Protein AF-A0A455U109-F1 (afdb_monomer)

Mean predicted aligned error: 9.56 Å

Foldseek 3Di:
DFLCLLCCCVVPVDPCPPPVNVVVVVVQCVQQDDPNFGFGDHPDDDPPPPPPPVGGDPVSSVSVVPD

pLDDT: mean 72.74, std 18.94, range [41.75, 95.44]

Structure (mmCIF, N/CA/C/O backbone):
data_AF-A0A455U109-F1
#
_entry.id   AF-A0A455U109-F1
#
loop_
_atom_site.group_PDB
_atom_site.id
_atom_site.type_symbol
_atom_site.label_atom_id
_atom_site.label_alt_id
_atom_site.label_comp_id
_atom_site.label_asym_id
_atom_site.label_entity_id
_atom_site.label_seq_id
_atom_site.pdbx_PDB_ins_code
_atom_site.Cartn_x
_atom_site.Cartn_y
_atom_site.Cartn_z
_atom_site.occupancy
_atom_site.B_iso_or_equiv
_atom_site.auth_seq_id
_atom_site.auth_comp_id
_atom_site.auth_asym_id
_atom_site.auth_atom_id
_atom_site.pdbx_PDB_model_num
ATOM 1 N N . MET A 1 1 ? 8.182 6.285 -2.792 1.00 76.25 1 MET A N 1
ATOM 2 C CA . MET A 1 1 ? 6.911 5.665 -2.368 1.00 76.25 1 MET A CA 1
ATOM 3 C C . MET A 1 1 ? 7.090 4.161 -2.398 1.00 76.25 1 MET A C 1
ATOM 5 O O . MET A 1 1 ? 7.687 3.694 -3.363 1.00 76.25 1 MET A O 1
ATOM 9 N N . ASP A 1 2 ? 6.661 3.452 -1.350 1.00 83.56 2 ASP A N 1
ATOM 10 C CA . ASP A 1 2 ? 6.894 2.010 -1.181 1.00 83.56 2 ASP A CA 1
ATOM 11 C C . ASP A 1 2 ? 5.570 1.279 -0.876 1.00 83.56 2 ASP A C 1
ATOM 13 O O . ASP A 1 2 ? 4.775 1.756 -0.064 1.00 83.56 2 ASP A O 1
ATOM 17 N N . ALA A 1 3 ? 5.326 0.136 -1.521 1.00 86.94 3 ALA A N 1
ATOM 18 C CA . ALA A 1 3 ? 4.109 -0.661 -1.347 1.00 86.94 3 ALA A CA 1
ATOM 19 C C . ALA A 1 3 ? 4.040 -1.423 -0.008 1.00 86.94 3 ALA A C 1
ATOM 21 O O . ALA A 1 3 ? 2.971 -1.901 0.371 1.00 86.94 3 ALA A O 1
ATOM 22 N N . SER A 1 4 ? 5.134 -1.497 0.759 1.00 86.00 4 SER A N 1
ATOM 23 C CA . SER A 1 4 ? 5.144 -2.039 2.131 1.00 86.00 4 SER A CA 1
ATOM 24 C C . SER A 1 4 ? 4.208 -1.290 3.080 1.00 86.00 4 SER A C 1
ATOM 26 O O . SER A 1 4 ? 3.794 -1.855 4.090 1.00 86.00 4 SER A O 1
ATOM 28 N N . LEU A 1 5 ? 3.796 -0.064 2.739 1.00 89.44 5 LEU A N 1
ATOM 29 C CA . LEU A 1 5 ? 2.779 0.677 3.485 1.00 89.44 5 LEU A CA 1
ATOM 30 C C . LEU A 1 5 ? 1.418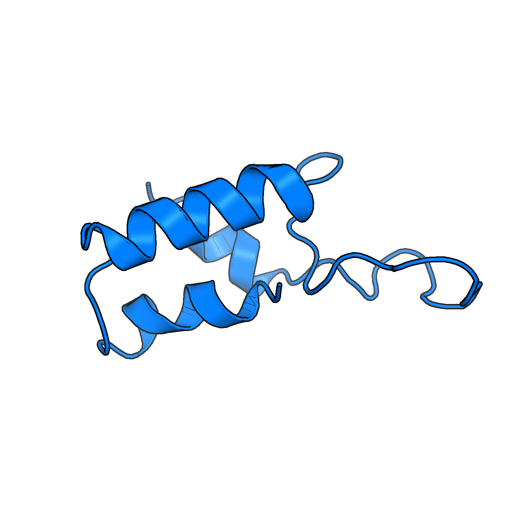 -0.043 3.515 1.00 89.44 5 LEU A C 1
ATOM 32 O O . LEU A 1 5 ? 0.635 0.186 4.430 1.00 89.44 5 LEU A O 1
ATOM 36 N N . LEU A 1 6 ? 1.153 -0.978 2.597 1.00 88.88 6 LEU A N 1
ATOM 37 C CA . LEU A 1 6 ? -0.038 -1.837 2.645 1.00 88.88 6 LEU A CA 1
ATOM 38 C C . LEU A 1 6 ? -0.035 -2.818 3.835 1.00 88.88 6 LEU A C 1
ATOM 40 O O . LEU A 1 6 ? -1.075 -3.390 4.155 1.00 88.88 6 LEU A O 1
ATOM 44 N N . LEU A 1 7 ? 1.097 -2.989 4.532 1.00 89.75 7 LEU A N 1
ATOM 45 C CA . LEU A 1 7 ? 1.181 -3.790 5.760 1.00 89.75 7 LEU A CA 1
ATOM 46 C C . LEU A 1 7 ? 0.646 -3.049 6.993 1.00 89.75 7 LEU A C 1
ATOM 48 O O . LEU A 1 7 ? 0.304 -3.692 7.981 1.00 89.75 7 LEU A O 1
ATOM 52 N N . ILE A 1 8 ? 0.540 -1.717 6.945 1.00 90.69 8 ILE A N 1
ATOM 53 C CA . ILE A 1 8 ? 0.055 -0.872 8.049 1.00 90.69 8 ILE A CA 1
ATOM 54 C C . ILE A 1 8 ? -1.300 -1.348 8.613 1.00 90.69 8 ILE A C 1
ATOM 56 O O . ILE A 1 8 ? -1.397 -1.516 9.834 1.00 90.69 8 ILE A O 1
ATOM 60 N N . PRO A 1 9 ? -2.332 -1.613 7.785 1.00 89.94 9 PRO A N 1
ATOM 61 C CA . PRO A 1 9 ? -3.593 -2.155 8.284 1.00 89.94 9 PRO A CA 1
ATOM 62 C C . PRO A 1 9 ? -3.499 -3.612 8.732 1.00 89.94 9 PRO A C 1
ATOM 64 O O . PRO A 1 9 ? -4.211 -4.002 9.653 1.00 89.94 9 PRO 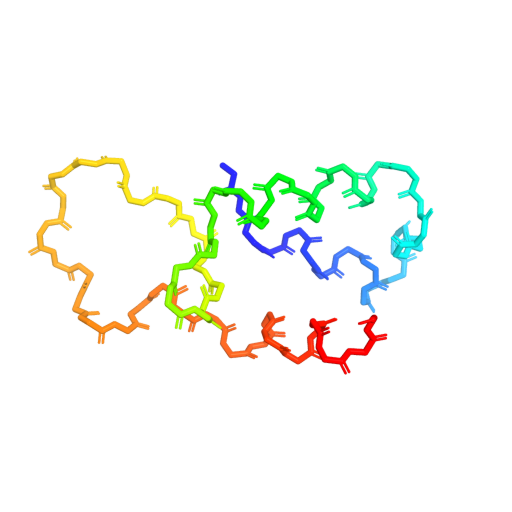A O 1
ATOM 67 N N . GLN A 1 10 ? -2.599 -4.407 8.148 1.00 87.56 10 GLN A N 1
ATOM 68 C CA . GLN A 1 10 ? -2.435 -5.818 8.511 1.00 87.56 10 GLN A CA 1
ATOM 69 C C . GLN A 1 10 ? -1.849 -5.995 9.915 1.00 87.56 10 GLN A C 1
ATOM 71 O O . GLN A 1 10 ? -2.2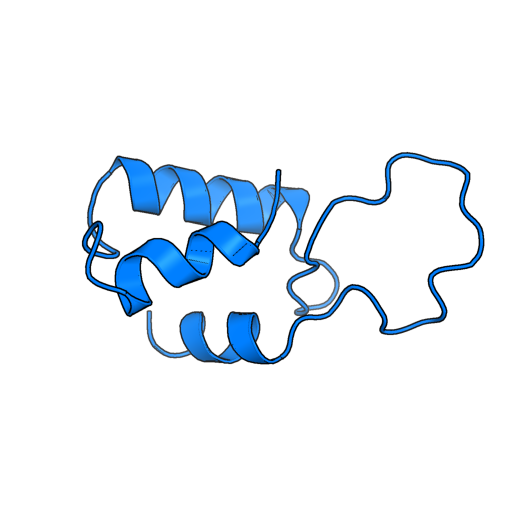22 -6.922 10.627 1.00 87.56 10 GLN A O 1
ATOM 76 N N . VAL A 1 11 ? -0.967 -5.084 10.334 1.00 91.94 11 VAL A N 1
ATOM 77 C CA . VAL A 1 11 ? -0.399 -5.077 11.692 1.00 91.94 11 VAL A CA 1
ATOM 78 C C . VAL A 1 11 ? -1.260 -4.306 12.702 1.00 91.94 11 VAL A C 1
ATOM 80 O O . VAL A 1 11 ? -0.872 -4.176 13.859 1.00 91.94 11 VAL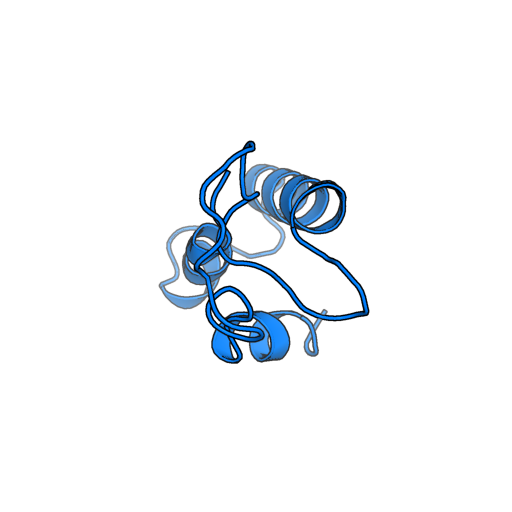 A O 1
ATOM 83 N N . GLY A 1 12 ? -2.420 -3.784 12.283 1.00 90.69 12 GLY A N 1
ATOM 84 C CA . GLY A 1 12 ? -3.358 -3.072 13.155 1.00 90.69 12 GLY A CA 1
ATOM 85 C C . GLY A 1 12 ? -2.927 -1.657 13.554 1.00 90.69 12 GLY A C 1
ATOM 86 O O . GLY A 1 12 ? -3.454 -1.125 14.528 1.00 90.69 12 GLY A O 1
ATOM 87 N N . PHE A 1 13 ? -1.987 -1.033 12.831 1.00 92.38 13 PHE A N 1
ATOM 88 C CA . PHE A 1 13 ? -1.532 0.326 13.149 1.00 92.38 13 PHE A CA 1
ATOM 89 C C . PHE A 1 13 ? -2.574 1.388 12.765 1.00 92.38 13 PHE A C 1
ATOM 91 O O . PHE A 1 13 ? -2.858 2.284 13.557 1.00 92.38 13 PHE A O 1
ATOM 98 N N . LEU A 1 14 ? -3.170 1.278 11.573 1.00 92.81 14 LEU A N 1
ATOM 99 C CA . LEU A 1 14 ? -4.304 2.102 11.129 1.00 92.81 14 LEU A CA 1
ATOM 100 C C . LEU A 1 14 ? -5.301 1.251 10.340 1.00 92.81 14 LEU A C 1
ATOM 102 O O . LEU A 1 14 ? -4.863 0.405 9.564 1.00 92.81 14 LEU A O 1
ATOM 106 N N . PRO A 1 15 ? -6.623 1.466 10.478 1.00 91.88 15 PRO A N 1
ATOM 107 C CA . PRO A 1 15 ? -7.596 0.739 9.674 1.00 91.88 15 PRO A CA 1
ATOM 108 C C . PRO A 1 15 ? -7.449 1.103 8.191 1.00 91.88 15 PRO A C 1
ATOM 110 O O . PRO A 1 15 ? -7.112 2.236 7.849 1.00 91.88 15 PRO A O 1
ATOM 113 N N . ALA A 1 16 ? -7.764 0.158 7.300 1.00 88.75 16 ALA A N 1
ATOM 114 C CA . ALA A 1 16 ? -7.711 0.388 5.854 1.00 88.75 16 ALA A CA 1
ATOM 115 C C . ALA A 1 16 ? -8.611 1.556 5.405 1.00 88.75 16 ALA A C 1
ATOM 117 O O . ALA A 1 16 ? -8.284 2.2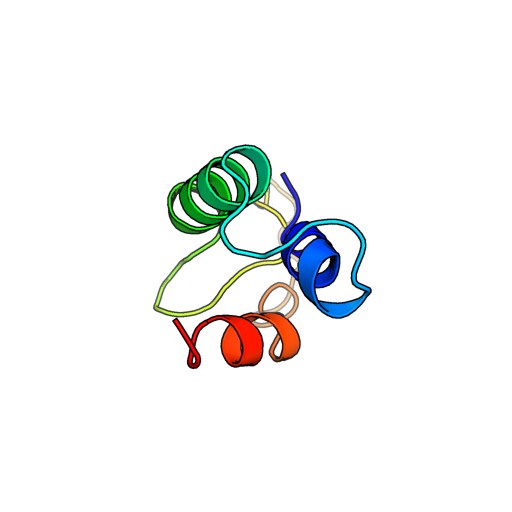50 4.450 1.00 88.75 16 ALA A O 1
ATOM 118 N N . SER A 1 17 ? -9.708 1.810 6.124 1.00 91.00 17 SER A N 1
ATOM 119 C CA . SER A 1 17 ? -10.640 2.916 5.881 1.00 91.00 17 SER A CA 1
ATOM 120 C C . SER A 1 17 ? -10.175 4.276 6.422 1.00 91.00 17 SER A C 1
ATOM 122 O O . SER A 1 17 ? -10.894 5.259 6.261 1.00 91.00 17 SER A O 1
ATOM 124 N N . ASP A 1 18 ? -9.025 4.361 7.106 1.00 95.44 18 ASP A N 1
ATOM 125 C CA . ASP A 1 18 ? -8.486 5.648 7.567 1.00 95.44 18 ASP A CA 1
ATOM 126 C C . ASP A 1 18 ? -8.166 6.536 6.348 1.00 95.44 18 ASP A C 1
ATOM 128 O O . ASP A 1 18 ? -7.532 6.049 5.408 1.00 95.44 18 ASP A O 1
ATOM 132 N N . PRO A 1 19 ? -8.527 7.833 6.346 1.00 94.44 19 PRO A N 1
ATOM 133 C CA . PRO A 1 19 ? -8.241 8.733 5.226 1.00 94.44 19 PRO A CA 1
ATOM 134 C C . PRO A 1 19 ? -6.762 8.768 4.810 1.00 94.44 19 PRO A C 1
ATOM 136 O O . PRO A 1 19 ? -6.453 8.911 3.629 1.00 94.44 19 PRO A O 1
ATOM 139 N N . ARG A 1 20 ? -5.830 8.591 5.758 1.00 93.69 20 ARG A N 1
ATOM 140 C CA . ARG A 1 20 ? -4.388 8.519 5.464 1.00 93.69 20 ARG A CA 1
ATOM 141 C C . ARG A 1 20 ? -4.024 7.233 4.730 1.00 93.69 20 ARG A C 1
ATOM 143 O O . ARG A 1 20 ? -3.138 7.242 3.876 1.00 93.69 20 ARG A O 1
ATOM 150 N N . MET A 1 21 ? -4.699 6.135 5.067 1.00 94.06 21 MET A N 1
ATOM 151 C CA . MET A 1 21 ? -4.500 4.852 4.405 1.00 94.06 21 MET A CA 1
ATOM 152 C C . ME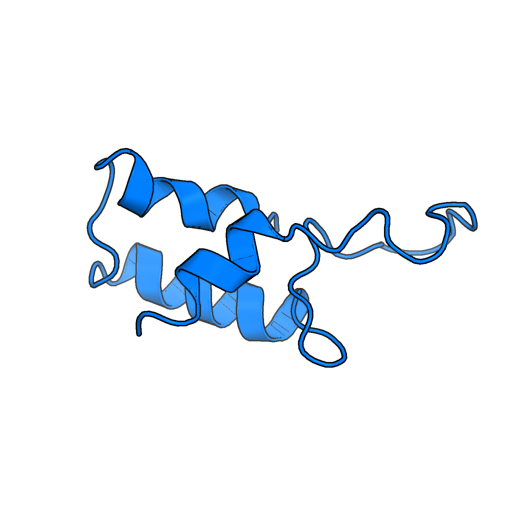T A 1 21 ? -5.124 4.859 3.009 1.00 94.06 21 MET A C 1
ATOM 154 O O . MET A 1 21 ? -4.474 4.416 2.070 1.00 94.06 21 MET A O 1
ATOM 158 N N . GLN A 1 22 ? -6.307 5.454 2.844 1.00 93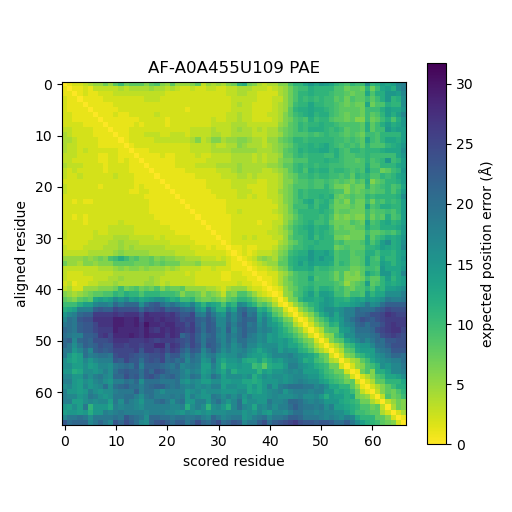.25 22 GLN A N 1
ATOM 159 C CA . GLN A 1 22 ? -6.944 5.637 1.534 1.00 93.25 22 GLN A CA 1
ATOM 160 C C . GLN A 1 22 ? -6.055 6.439 0.575 1.00 93.25 22 GLN A C 1
ATOM 162 O O . GLN A 1 22 ? -5.718 5.936 -0.491 1.00 93.25 22 GLN A O 1
ATOM 167 N N . GLY A 1 23 ? -5.539 7.600 0.997 1.00 93.19 23 GLY A N 1
ATOM 168 C CA . GLY A 1 23 ? -4.615 8.377 0.158 1.00 93.19 23 GLY A CA 1
ATOM 169 C C . GLY A 1 23 ? -3.301 7.643 -0.152 1.00 93.19 23 GLY A C 1
ATOM 170 O O . GLY A 1 23 ? -2.700 7.834 -1.206 1.00 93.19 23 GLY A O 1
ATOM 171 N N . THR A 1 24 ? -2.855 6.755 0.742 1.00 91.94 24 THR A N 1
ATOM 172 C CA . THR A 1 24 ? -1.689 5.898 0.483 1.00 91.94 24 THR A CA 1
ATOM 173 C C . THR A 1 24 ? -2.002 4.820 -0.558 1.00 91.94 24 THR A C 1
ATOM 175 O O . THR A 1 24 ? -1.179 4.574 -1.438 1.00 91.94 24 THR A O 1
ATOM 178 N N . ILE A 1 25 ? -3.178 4.190 -0.481 1.00 89.88 25 ILE A N 1
ATOM 179 C CA . ILE A 1 25 ? -3.642 3.192 -1.455 1.00 89.88 25 ILE A CA 1
ATOM 180 C C . ILE A 1 25 ? -3.768 3.833 -2.839 1.00 89.88 25 ILE A C 1
ATOM 182 O O . ILE A 1 25 ? -3.196 3.306 -3.791 1.00 89.88 25 ILE A O 1
ATOM 186 N N . GLU A 1 26 ? -4.416 4.996 -2.935 1.00 91.12 26 GLU A N 1
ATOM 187 C CA . GLU A 1 26 ? -4.557 5.757 -4.184 1.00 91.12 26 GLU A CA 1
ATOM 188 C C . GLU A 1 26 ? -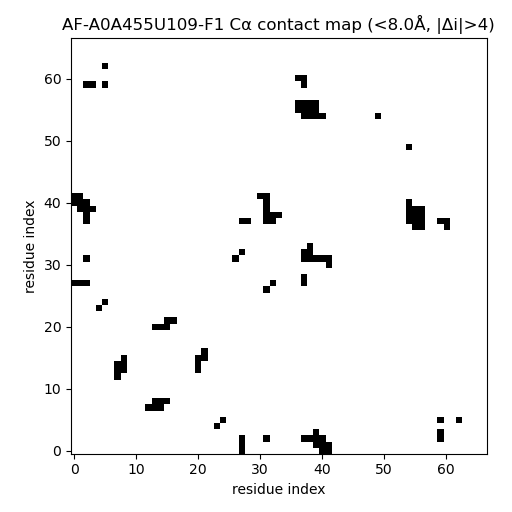3.190 6.070 -4.805 1.00 91.12 26 GLU A C 1
ATOM 190 O O . GLU A 1 26 ? -2.938 5.772 -5.973 1.00 91.12 26 GLU A O 1
ATOM 195 N N . ALA A 1 27 ? -2.247 6.572 -4.006 1.00 90.62 27 ALA A N 1
ATOM 196 C CA . ALA A 1 27 ? -0.918 6.894 -4.505 1.00 90.62 27 ALA A CA 1
ATOM 197 C C . ALA A 1 27 ? -0.169 5.642 -5.008 1.00 90.62 27 ALA A C 1
ATOM 199 O O . ALA A 1 27 ? 0.489 5.687 -6.055 1.00 90.62 27 ALA A O 1
ATOM 200 N N . ILE A 1 28 ? -0.284 4.508 -4.304 1.00 88.00 28 ILE A N 1
ATOM 201 C CA . ILE A 1 28 ? 0.278 3.218 -4.734 1.00 88.00 28 ILE A CA 1
ATOM 202 C C . ILE A 1 28 ? -0.365 2.762 -6.049 1.00 88.00 28 ILE A C 1
ATOM 204 O O . ILE A 1 28 ? 0.364 2.346 -6.949 1.00 88.00 28 ILE A O 1
ATOM 208 N N . GLN A 1 29 ? -1.685 2.885 -6.205 1.00 85.75 29 GLN A N 1
ATOM 209 C CA . GLN A 1 29 ? -2.367 2.556 -7.458 1.00 85.75 29 GLN A CA 1
ATOM 210 C C . GLN A 1 29 ? -1.840 3.384 -8.632 1.00 85.75 29 GLN A C 1
ATOM 212 O O . GLN A 1 29 ? -1.543 2.834 -9.687 1.00 85.75 29 GLN A O 1
ATOM 217 N N . GLU A 1 30 ? -1.670 4.690 -8.448 1.00 87.81 30 GLU A N 1
ATOM 218 C CA . GLU A 1 30 ? -1.236 5.587 -9.522 1.00 87.81 30 GLU A CA 1
ATOM 219 C C . GLU A 1 30 ? 0.223 5.383 -9.945 1.00 87.81 30 GLU A C 1
ATOM 221 O O . GLU A 1 30 ? 0.586 5.634 -11.094 1.00 87.81 30 GLU A O 1
ATOM 226 N N . ASN A 1 31 ? 1.090 4.975 -9.016 1.00 84.75 31 ASN A N 1
ATOM 227 C CA . ASN A 1 31 ? 2.536 5.039 -9.234 1.00 84.75 31 ASN A CA 1
ATOM 228 C C . ASN A 1 31 ? 3.238 3.685 -9.217 1.00 84.75 31 ASN A C 1
ATOM 230 O O . ASN A 1 31 ? 4.386 3.613 -9.661 1.00 84.75 31 ASN A O 1
ATOM 234 N N . LEU A 1 32 ? 2.602 2.657 -8.656 1.00 83.50 32 LEU A N 1
ATOM 235 C CA . LEU A 1 32 ? 3.201 1.347 -8.417 1.00 83.50 32 LEU A CA 1
ATOM 236 C C . LEU A 1 32 ? 2.371 0.190 -8.985 1.00 83.50 32 LEU A C 1
ATOM 238 O O . LEU A 1 32 ? 2.841 -0.940 -8.918 1.00 83.50 32 LEU A O 1
ATOM 242 N N . VAL A 1 33 ? 1.189 0.424 -9.564 1.00 82.00 33 VAL A N 1
ATOM 243 C CA . VAL A 1 33 ? 0.453 -0.618 -10.298 1.00 82.00 33 VAL A CA 1
ATOM 244 C C . VAL A 1 33 ? 0.799 -0.554 -11.780 1.00 82.00 33 VAL A C 1
ATOM 246 O O . VAL A 1 33 ? 0.607 0.469 -12.433 1.00 82.00 33 VAL A O 1
ATOM 249 N N . TYR A 1 34 ? 1.290 -1.664 -12.324 1.00 77.12 34 TYR A N 1
ATOM 250 C CA . TYR A 1 34 ? 1.555 -1.819 -13.751 1.00 77.12 34 TYR A CA 1
ATOM 251 C C . TYR A 1 34 ? 1.186 -3.237 -14.190 1.00 77.12 34 TYR A C 1
ATOM 253 O O . TYR A 1 34 ? 1.511 -4.201 -13.504 1.00 77.12 34 TYR A O 1
ATOM 261 N N . GLU A 1 35 ? 0.437 -3.353 -15.289 1.00 75.75 35 GLU A N 1
ATOM 262 C CA . GLU A 1 35 ? -0.055 -4.635 -15.832 1.00 75.75 35 GLU A CA 1
ATOM 263 C C . GLU A 1 35 ? -0.761 -5.543 -14.801 1.00 75.75 35 GLU A C 1
ATOM 265 O O . GLU A 1 35 ? -0.712 -6.766 -14.880 1.00 75.75 35 GLU A O 1
ATOM 270 N N . GLY A 1 36 ? -1.445 -4.945 -13.817 1.00 72.25 36 GLY A N 1
ATOM 271 C CA . GLY A 1 36 ? -2.155 -5.684 -12.765 1.00 72.25 36 GLY A CA 1
ATOM 272 C C . GLY A 1 36 ? -1.268 -6.177 -11.617 1.00 72.25 36 GLY A C 1
ATOM 273 O O . GLY A 1 36 ? -1.767 -6.831 -10.703 1.00 72.25 36 GLY A O 1
ATOM 274 N N . PHE A 1 37 ? 0.019 -5.831 -11.620 1.00 75.81 37 PHE A N 1
ATOM 275 C CA . PHE A 1 37 ? 0.953 -6.128 -10.539 1.00 75.81 37 PHE A CA 1
ATOM 276 C C . PHE A 1 37 ? 1.269 -4.877 -9.723 1.00 75.81 37 PHE A C 1
ATOM 278 O O . PHE A 1 37 ? 1.471 -3.795 -10.274 1.00 75.81 37 PHE A O 1
ATOM 285 N N . VAL A 1 38 ? 1.344 -5.038 -8.399 1.00 80.00 38 VAL A N 1
ATOM 286 C CA . VAL A 1 38 ? 1.820 -3.996 -7.480 1.00 80.00 38 VAL A CA 1
ATOM 287 C C . VAL A 1 38 ? 3.331 -4.142 -7.312 1.00 80.00 38 VAL A C 1
ATOM 289 O O . VAL A 1 38 ? 3.820 -5.155 -6.805 1.00 80.00 38 VAL A O 1
ATOM 292 N N . TYR A 1 39 ? 4.064 -3.111 -7.712 1.00 80.62 39 TYR A N 1
ATOM 293 C CA . TYR A 1 39 ? 5.507 -3.014 -7.573 1.00 80.62 39 TYR A CA 1
ATOM 294 C C . TYR A 1 39 ? 5.879 -2.419 -6.219 1.00 80.62 39 TYR A C 1
ATOM 296 O O . TYR A 1 39 ? 5.233 -1.494 -5.734 1.00 80.62 39 TYR A O 1
ATOM 304 N N . ARG A 1 40 ? 6.957 -2.902 -5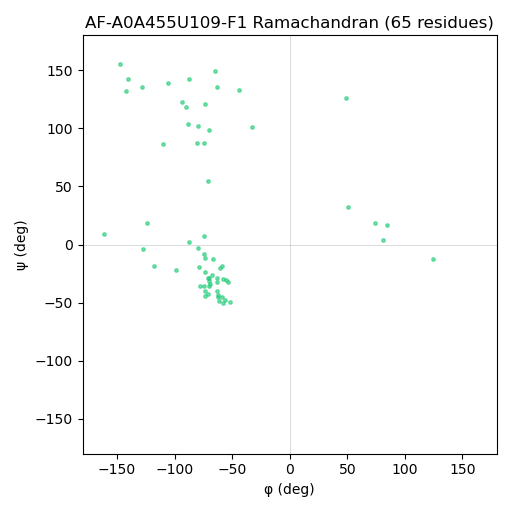.598 1.00 79.69 40 ARG A N 1
ATOM 305 C CA . ARG A 1 40 ? 7.384 -2.377 -4.297 1.00 79.69 40 ARG A CA 1
ATOM 306 C C . ARG A 1 40 ? 7.768 -0.901 -4.355 1.00 79.69 40 ARG A C 1
ATOM 308 O O . ARG A 1 40 ? 7.374 -0.150 -3.476 1.00 79.69 40 ARG A O 1
ATOM 315 N N . PHE A 1 41 ? 8.528 -0.478 -5.357 1.00 80.00 41 PHE A N 1
ATOM 316 C CA . PHE A 1 41 ? 8.941 0.911 -5.546 1.00 80.00 41 PHE A CA 1
ATOM 317 C C . PHE A 1 41 ? 9.067 1.221 -7.036 1.00 80.00 41 PHE A C 1
ATOM 319 O O . PHE A 1 41 ? 9.296 0.336 -7.860 1.00 80.00 41 PHE A O 1
ATOM 326 N N . LYS A 1 42 ? 8.927 2.500 -7.387 1.00 69.75 42 LYS A N 1
ATOM 327 C CA . LYS A 1 42 ? 9.102 2.974 -8.760 1.00 69.75 42 LYS A CA 1
ATOM 328 C C . LYS A 1 42 ? 10.593 2.954 -9.084 1.00 69.75 42 LYS A C 1
ATOM 330 O O . LYS A 1 42 ? 11.367 3.620 -8.402 1.00 69.75 42 LYS A O 1
ATOM 335 N N . SER A 1 43 ? 10.995 2.212 -10.114 1.00 60.31 43 SER A N 1
ATOM 336 C CA . SER A 1 43 ? 12.380 2.230 -10.592 1.00 60.31 43 SER A CA 1
ATOM 337 C C . SER A 1 43 ? 12.663 3.580 -11.263 1.00 60.31 43 SER A C 1
ATOM 339 O O . SER A 1 43 ? 12.253 3.839 -12.395 1.00 60.31 43 SER A O 1
ATOM 341 N N . THR A 1 44 ? 13.293 4.504 -10.538 1.00 52.88 44 THR A N 1
ATOM 342 C CA . THR A 1 44 ? 13.710 5.809 -11.064 1.00 52.88 44 THR A CA 1
ATOM 343 C C . THR A 1 44 ? 15.011 5.653 -11.847 1.00 52.88 44 THR A C 1
ATOM 345 O O . THR A 1 44 ? 16.075 5.823 -11.277 1.00 52.88 44 THR A O 1
ATOM 348 N N . HIS A 1 45 ? 14.894 5.334 -13.142 1.00 45.94 45 HIS A N 1
ATOM 349 C CA . HIS A 1 45 ? 15.918 5.399 -14.201 1.00 45.94 45 HIS A CA 1
ATOM 350 C C . HIS A 1 45 ? 17.314 4.777 -13.929 1.00 45.94 45 HIS A C 1
ATOM 352 O O . HIS A 1 45 ? 18.067 5.237 -13.083 1.00 45.94 45 HIS A O 1
ATOM 358 N N . LYS A 1 46 ? 17.731 3.876 -14.840 1.00 42.50 46 LYS A N 1
ATOM 359 C CA . LYS A 1 46 ? 19.117 3.401 -15.097 1.00 42.50 46 LYS A CA 1
ATOM 360 C C . LYS A 1 46 ? 19.710 2.259 -14.260 1.00 42.50 46 LYS A C 1
ATOM 362 O O . LYS A 1 46 ? 20.900 2.005 -14.398 1.00 42.50 46 LYS A O 1
ATOM 367 N N . GLU A 1 47 ? 18.919 1.472 -13.544 1.00 43.94 47 GLU A N 1
ATOM 368 C CA . GLU A 1 47 ? 19.399 0.168 -13.057 1.00 43.94 47 GLU A CA 1
ATOM 369 C C . GLU A 1 47 ? 18.697 -0.973 -13.791 1.00 43.94 47 GLU A C 1
ATOM 371 O O . GLU A 1 47 ? 17.643 -1.492 -13.430 1.00 43.94 47 GLU A O 1
ATOM 376 N N . GLN A 1 48 ? 19.325 -1.274 -14.923 1.00 50.03 48 GLN A N 1
ATOM 377 C CA . GLN A 1 48 ? 19.054 -2.308 -15.908 1.00 50.03 48 GLN A CA 1
ATOM 378 C C . GLN A 1 48 ? 19.393 -3.705 -15.354 1.00 50.03 48 GLN A C 1
ATOM 380 O O . GLN A 1 48 ? 20.206 -4.420 -15.935 1.00 50.03 48 GLN A O 1
ATOM 385 N N . HIS A 1 49 ? 18.836 -4.077 -14.199 1.00 42.47 49 HIS A N 1
ATOM 386 C CA . HIS A 1 49 ? 19.086 -5.400 -13.604 1.00 42.47 49 HIS A CA 1
ATOM 387 C C . HIS A 1 49 ? 18.074 -5.862 -12.550 1.00 42.47 49 HIS A C 1
ATOM 389 O O . HIS A 1 49 ? 18.292 -6.919 -11.966 1.00 42.47 49 HIS A O 1
ATOM 395 N N . LEU A 1 50 ? 16.947 -5.169 -12.337 1.00 47.31 50 LEU A N 1
ATOM 396 C CA . LEU A 1 50 ? 15.809 -5.850 -11.711 1.00 47.31 50 LEU A CA 1
ATOM 397 C C . LEU A 1 50 ? 15.199 -6.763 -12.771 1.00 47.31 50 LEU A C 1
ATOM 399 O O . LEU A 1 50 ? 14.354 -6.350 -13.566 1.00 47.31 50 LEU A O 1
ATOM 403 N N . THR A 1 51 ? 15.749 -7.970 -12.835 1.00 41.75 51 THR A N 1
ATOM 404 C CA . THR A 1 51 ? 15.287 -9.081 -13.663 1.00 41.75 51 THR A CA 1
ATOM 405 C C . THR A 1 51 ? 13.768 -9.162 -13.543 1.00 41.75 51 THR A C 1
ATOM 407 O O . THR A 1 51 ? 13.228 -9.039 -12.442 1.00 41.75 51 THR A O 1
ATOM 410 N N . GLU A 1 52 ? 13.088 -9.284 -14.682 1.00 45.12 52 GLU A N 1
ATOM 411 C CA . GLU A 1 52 ? 11.633 -9.405 -14.817 1.00 45.12 52 GLU A CA 1
ATOM 412 C C . GLU A 1 52 ? 11.015 -10.169 -13.627 1.00 45.12 52 GLU A C 1
ATOM 414 O O . GLU A 1 52 ? 11.127 -11.388 -13.535 1.00 45.12 52 GLU A O 1
ATOM 419 N N . GLY A 1 53 ? 10.415 -9.447 -12.669 1.00 49.75 53 GLY A N 1
ATOM 420 C CA . GLY A 1 53 ? 9.736 -10.048 -11.511 1.00 49.75 53 GLY A CA 1
ATOM 421 C C . GLY A 1 53 ? 10.194 -9.611 -10.113 1.00 49.75 53 GLY A C 1
ATOM 422 O O . GLY A 1 53 ? 9.457 -9.845 -9.162 1.00 49.75 53 GLY A O 1
ATOM 423 N N . GLU A 1 54 ? 11.325 -8.920 -9.941 1.00 52.03 54 GLU A N 1
ATOM 424 C CA . GLU A 1 54 ? 11.833 -8.576 -8.590 1.00 52.03 54 GLU A CA 1
ATOM 425 C C . GLU A 1 54 ? 11.069 -7.445 -7.865 1.00 52.03 54 GLU A C 1
ATOM 427 O O . GLU A 1 54 ? 11.284 -7.193 -6.678 1.00 52.03 54 GLU A O 1
ATOM 432 N N . GLY A 1 55 ? 10.143 -6.768 -8.550 1.00 51.94 55 GLY A N 1
ATOM 433 C CA . GLY A 1 55 ? 9.304 -5.722 -7.959 1.00 51.94 55 GLY A CA 1
ATOM 434 C C . GLY A 1 55 ? 7.902 -6.177 -7.553 1.00 51.94 55 GLY A C 1
ATOM 435 O O . GLY A 1 55 ? 7.299 -5.522 -6.706 1.00 51.94 55 GLY A O 1
ATOM 436 N N . ALA A 1 56 ? 7.386 -7.267 -8.131 1.00 54.00 56 ALA A N 1
ATOM 437 C CA . ALA A 1 56 ? 6.008 -7.708 -7.936 1.00 54.00 56 ALA A CA 1
ATOM 438 C C . ALA A 1 56 ? 5.876 -8.458 -6.604 1.00 54.00 56 ALA A C 1
ATOM 440 O O . ALA A 1 56 ? 6.264 -9.618 -6.470 1.00 54.00 56 ALA A O 1
ATOM 441 N N . PHE A 1 57 ? 5.341 -7.789 -5.585 1.00 57.88 57 PHE A N 1
ATOM 442 C CA . PHE A 1 57 ? 5.193 -8.393 -4.266 1.00 57.88 57 PHE A CA 1
ATOM 443 C C . PHE A 1 57 ? 3.843 -9.121 -4.193 1.00 57.88 57 PHE A C 1
ATOM 445 O O . PHE A 1 57 ? 2.796 -8.496 -4.039 1.00 57.88 57 PHE A O 1
ATOM 452 N N . ILE A 1 58 ? 3.854 -10.456 -4.288 1.00 51.97 58 ILE A N 1
ATOM 453 C CA . ILE A 1 58 ? 2.637 -11.300 -4.246 1.00 51.97 58 ILE A CA 1
ATOM 454 C C . ILE A 1 58 ? 1.797 -11.040 -2.979 1.00 51.97 58 ILE A C 1
ATOM 456 O O . ILE A 1 58 ? 0.569 -11.103 -3.021 1.00 51.97 58 ILE A O 1
ATOM 460 N N . VAL A 1 59 ? 2.430 -10.665 -1.862 1.00 50.16 59 VAL A N 1
ATOM 461 C CA . VAL A 1 59 ? 1.726 -10.337 -0.607 1.00 50.16 59 VAL A CA 1
ATOM 462 C C . VAL A 1 59 ? 0.885 -9.052 -0.727 1.00 50.16 59 VAL A C 1
ATOM 464 O O . VAL A 1 59 ? -0.138 -8.937 -0.056 1.00 50.16 59 VAL A O 1
ATOM 467 N N . CYS A 1 60 ? 1.234 -8.115 -1.618 1.00 48.12 60 CYS A N 1
ATOM 468 C CA . CYS A 1 60 ? 0.429 -6.912 -1.862 1.00 48.12 60 CYS A CA 1
ATOM 469 C C . CYS A 1 60 ? -0.839 -7.215 -2.677 1.00 48.12 60 CYS A C 1
ATOM 471 O O . CYS A 1 60 ? -1.889 -6.645 -2.387 1.00 48.12 60 CYS A O 1
ATOM 473 N N . CYS A 1 61 ? -0.783 -8.144 -3.641 1.00 48.28 61 CYS A N 1
ATOM 474 C CA . CYS A 1 61 ? -1.963 -8.533 -4.424 1.00 48.28 61 CYS A CA 1
ATOM 475 C C . CYS A 1 61 ? -3.060 -9.162 -3.547 1.00 48.28 61 CYS A C 1
ATOM 477 O O . CYS A 1 61 ? -4.245 -8.957 -3.802 1.00 48.28 61 CYS A O 1
ATOM 479 N N . PHE A 1 62 ? -2.683 -9.877 -2.481 1.00 51.28 62 PHE A N 1
ATOM 480 C CA . PHE A 1 62 ? -3.649 -10.500 -1.569 1.00 51.28 62 PHE A CA 1
ATOM 481 C C . PHE A 1 62 ? -4.413 -9.472 -0.712 1.00 51.28 62 PHE A C 1
ATOM 483 O O . PHE A 1 62 ? -5.570 -9.689 -0.369 1.00 51.28 62 PHE A O 1
ATOM 490 N N . GLY A 1 63 ? -3.798 -8.320 -0.411 1.00 50.62 63 GLY A N 1
ATOM 491 C CA . GLY A 1 63 ? -4.475 -7.195 0.248 1.00 50.62 63 GLY A CA 1
ATOM 492 C C . GLY A 1 63 ? -5.444 -6.436 -0.666 1.00 50.62 63 GLY A C 1
ATOM 493 O O . GLY A 1 63 ? -6.384 -5.821 -0.174 1.00 50.62 63 GLY A O 1
ATOM 494 N N . TRP A 1 64 ? -5.239 -6.501 -1.985 1.00 50.59 64 TRP A N 1
ATOM 495 C CA . TRP A 1 64 ? -6.103 -5.857 -2.976 1.00 50.59 64 TRP A CA 1
ATOM 496 C C . TRP A 1 64 ? -7.402 -6.633 -3.221 1.00 50.59 64 TRP A C 1
ATOM 498 O O . TRP A 1 64 ? -8.449 -6.027 -3.394 1.00 50.59 64 TRP A O 1
ATOM 508 N N . SER A 1 65 ? -7.383 -7.972 -3.185 1.00 52.09 65 SER A N 1
ATOM 509 C CA . SER A 1 65 ? -8.579 -8.770 -3.520 1.00 52.09 65 SER A CA 1
ATOM 510 C C . SER A 1 65 ? -9.683 -8.777 -2.448 1.00 52.09 65 SER A C 1
ATOM 512 O O . SER A 1 65 ? -10.622 -9.563 -2.563 1.00 52.09 65 SER A O 1
ATOM 514 N N . THR A 1 66 ? -9.567 -7.965 -1.393 1.00 46.22 66 THR A N 1
ATOM 515 C CA . THR A 1 66 ? -10.540 -7.916 -0.283 1.00 46.22 66 THR A CA 1
ATOM 516 C C . THR A 1 66 ? -11.101 -6.503 -0.045 1.00 46.22 66 THR A C 1
ATOM 518 O O . THR A 1 66 ? -11.653 -6.238 1.021 1.00 46.22 66 THR A O 1
ATOM 521 N N . LEU A 1 67 ? -10.980 -5.599 -1.026 1.00 47.19 67 LEU A N 1
ATOM 522 C CA . LEU A 1 67 ? -11.651 -4.293 -1.051 1.00 47.19 67 LEU A CA 1
ATOM 523 C C . LEU A 1 67 ? -12.498 -4.140 -2.316 1.00 47.19 67 LEU A C 1
ATOM 525 O O . LEU A 1 67 ? -12.006 -4.521 -3.401 1.00 47.19 67 LEU A O 1
#

Solvent-accessible surface area (backbone atoms only — not comparable to full-atom values): 4237 Å² total; per-residue (Å²): 119,59,49,71,63,70,46,40,43,77,74,65,77,44,59,66,84,36,70,72,42,43,55,50,51,53,51,41,52,76,62,24,50,54,99,91,36,48,27,40,52,66,84,80,77,88,75,94,70,73,54,95,65,80,43,55,42,71,75,56,55,66,66,54,79,78,112

Organism: NCBI:txid115553

Secondary structure (DSSP, 8-state):
-BGGGGHHHHTTSS-TTSHHHHHHHHHHHHHHEETTEEBSB---S--TTS-TTTTB-HHHHHHHTT-

Sequence (67 aa):
MDASLLLIPQVGFLPASDPRMQGTIEAIQENLVYEGFVYRFKSTHKEQHLTEGEGAFIVCCFGWSTL

Radius of gyration: 12.46 Å; Cα contacts (8 Å, |Δi|>4): 60; chains: 1; bounding box: 31×20×29 Å

Nearest PDB structures (foldseek):
  5hop-assembly1_B  TM=7.750E-01  e=2.008E+00  Listeria monocytogenes EGD-e
  2z86-assembly2_D  TM=5.054E-01  e=4.031E+00  Escherichia coli
  2z86-assembly2_C  TM=5.043E-01  e=4.968E+00  Escherichia coli

InterPro domains:
  IPR008928 Six-hairpin glycosidase superfamily [SSF48208] (2-63)
  IPR011613 GH15-like domain [PF00723] (2-62)
  IPR012341 Six-hairpin glycosidase-like superfamily [G3DSA:1.50.10.10] (1-66)